Protein AF-A0A9P4K0A4-F1 (afdb_monomer)

Secondary structure (DSSP, 8-state):
-------PPPHHHHHHHHHHH-TTS-----SS--GGGHHHHHHHHHHHIIIIITTTTSS-S--SHHHHHHHHHHHHTT--HHHHHHHHHHT--S---HHHHHHHHHHHHHHHHHHHH---SS-------------------

Mean predicted aligned error: 12.78 Å

Structure (mmCIF, N/CA/C/O backbone):
data_AF-A0A9P4K0A4-F1
#
_entry.id   AF-A0A9P4K0A4-F1
#
loop_
_atom_site.group_PDB
_atom_site.id
_atom_site.type_symbol
_atom_site.label_atom_id
_atom_site.label_alt_id
_atom_site.label_comp_id
_atom_site.label_asym_id
_atom_site.label_entity_id
_atom_site.label_seq_id
_atom_site.pdbx_PDB_ins_code
_atom_site.Cartn_x
_atom_site.Cartn_y
_atom_site.Cartn_z
_atom_site.occupancy
_atom_site.B_iso_or_equiv
_atom_site.auth_seq_id
_atom_site.auth_comp_id
_atom_site.auth_asym_id
_atom_site.auth_atom_id
_atom_site.pdbx_PDB_model_num
ATOM 1 N N . MET A 1 1 ? -11.745 33.330 2.729 1.00 38.50 1 MET A N 1
ATOM 2 C CA . MET A 1 1 ? -11.691 32.195 3.675 1.00 38.50 1 MET A CA 1
ATOM 3 C C . MET A 1 1 ? -12.326 31.046 2.932 1.00 38.50 1 MET A C 1
ATOM 5 O O . MET A 1 1 ? -13.513 30.800 3.082 1.00 38.50 1 MET A O 1
ATOM 9 N N . ASP A 1 2 ? -11.558 30.456 2.025 1.00 35.59 2 ASP A N 1
ATOM 10 C CA . ASP A 1 2 ? -12.017 29.342 1.210 1.00 35.59 2 ASP A CA 1
ATOM 11 C C . ASP A 1 2 ? -11.792 28.081 2.027 1.00 35.59 2 ASP A C 1
ATOM 13 O O . ASP A 1 2 ? -10.666 27.714 2.361 1.00 35.59 2 ASP A O 1
ATOM 17 N N . THR A 1 3 ? -12.897 27.498 2.469 1.00 45.47 3 THR A N 1
ATOM 18 C CA . THR A 1 3 ? -12.912 26.194 3.105 1.00 45.47 3 THR A CA 1
ATOM 19 C C . THR A 1 3 ? -12.554 25.194 2.015 1.00 45.47 3 THR A C 1
ATOM 21 O O . THR A 1 3 ? -13.412 24.815 1.222 1.00 45.47 3 THR A O 1
ATOM 24 N N . ASP A 1 4 ? -11.274 24.820 1.947 1.00 38.31 4 ASP A N 1
ATOM 25 C CA . ASP A 1 4 ? -10.829 23.588 1.303 1.00 38.31 4 ASP A CA 1
ATOM 26 C C . ASP A 1 4 ? -11.655 22.463 1.930 1.00 38.31 4 ASP A C 1
ATOM 28 O O . ASP A 1 4 ? -11.360 21.976 3.024 1.00 38.31 4 ASP A O 1
ATOM 32 N N . ALA A 1 5 ? -12.756 22.109 1.268 1.00 43.31 5 ALA A N 1
ATOM 33 C CA . ALA A 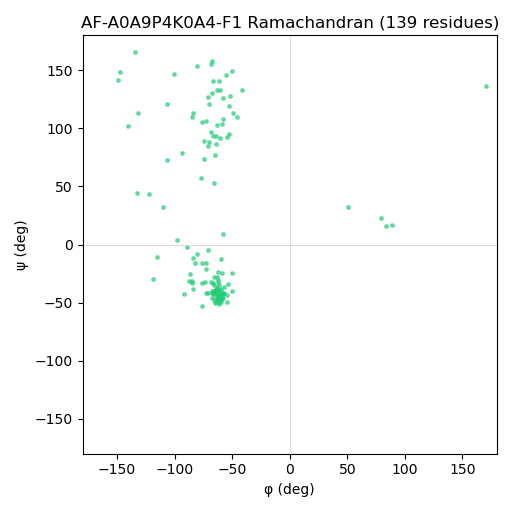1 5 ? -13.482 20.887 1.525 1.00 43.31 5 ALA A CA 1
ATOM 34 C C . ALA A 1 5 ? -12.510 19.768 1.163 1.00 43.31 5 ALA A C 1
ATOM 36 O O . ALA A 1 5 ? -12.437 19.337 0.013 1.00 43.31 5 ALA A O 1
ATOM 37 N N . ALA A 1 6 ? -11.679 19.394 2.138 1.00 47.00 6 ALA A N 1
ATOM 38 C CA . ALA A 1 6 ? -10.845 18.219 2.071 1.00 47.00 6 ALA A CA 1
ATOM 39 C C . ALA A 1 6 ? -11.769 17.090 1.634 1.00 47.00 6 ALA A C 1
ATOM 41 O O . ALA A 1 6 ? -12.736 16.783 2.322 1.00 47.00 6 ALA A O 1
ATOM 42 N N . GLU A 1 7 ? -11.529 16.587 0.434 1.00 55.34 7 GLU A N 1
ATOM 43 C CA . GLU A 1 7 ? -12.241 15.486 -0.187 1.00 55.34 7 GLU A CA 1
ATOM 44 C C . GLU A 1 7 ? -12.183 14.295 0.775 1.00 55.34 7 GLU A C 1
ATOM 46 O O . GLU A 1 7 ? -11.182 13.585 0.836 1.00 55.34 7 GLU A O 1
ATOM 51 N N . GLN A 1 8 ? -13.198 14.165 1.632 1.00 57.31 8 GLN A N 1
ATOM 52 C CA . GLN A 1 8 ? -13.236 13.147 2.673 1.00 57.31 8 GLN A CA 1
ATOM 53 C C . GLN A 1 8 ? -13.460 11.795 1.995 1.00 57.31 8 GLN A C 1
ATOM 55 O O . GLN A 1 8 ? -14.406 11.647 1.217 1.00 57.31 8 GLN A O 1
ATOM 60 N N . VAL A 1 9 ? -12.601 10.804 2.276 1.00 61.38 9 VAL A N 1
ATOM 61 C CA . VAL A 1 9 ? -12.869 9.407 1.901 1.00 61.38 9 VAL A CA 1
ATOM 62 C C . VAL A 1 9 ? -14.267 9.051 2.417 1.00 61.38 9 VAL A C 1
ATOM 64 O O . VAL A 1 9 ? -14.524 9.247 3.606 1.00 61.38 9 VAL A O 1
ATOM 67 N N . PRO A 1 10 ? -15.168 8.527 1.572 1.00 71.94 10 PRO A N 1
ATOM 68 C CA . PRO A 1 10 ? -16.499 8.155 2.025 1.00 71.94 10 PRO A CA 1
ATOM 69 C C . PRO A 1 10 ? -16.409 7.069 3.108 1.00 71.94 10 PRO A C 1
ATOM 71 O O . PRO A 1 10 ? -15.564 6.177 3.036 1.00 71.94 10 PRO A O 1
ATOM 74 N N . ASP A 1 11 ? -17.255 7.158 4.135 1.00 68.75 11 ASP A N 1
ATOM 75 C CA . ASP A 1 11 ? -17.132 6.372 5.376 1.00 68.75 11 ASP A CA 1
ATOM 76 C C . ASP A 1 11 ? -17.028 4.855 5.146 1.00 68.75 11 ASP A C 1
ATOM 78 O O . ASP A 1 11 ? -16.292 4.159 5.845 1.00 68.75 11 ASP A O 1
ATOM 82 N N . ASN A 1 12 ? -17.703 4.335 4.117 1.00 72.94 12 ASN A N 1
ATOM 83 C CA . ASN A 1 12 ? -17.616 2.928 3.724 1.00 72.94 12 ASN A CA 1
ATOM 84 C C . ASN A 1 12 ? -16.192 2.522 3.306 1.00 72.94 12 ASN A C 1
ATOM 86 O O . ASN A 1 12 ? -15.712 1.459 3.692 1.00 72.94 12 ASN A O 1
ATOM 90 N N . LEU A 1 13 ? -15.494 3.387 2.571 1.00 76.38 13 LEU A N 1
ATOM 91 C CA . LEU A 1 13 ? -14.120 3.154 2.141 1.00 76.38 13 LEU A CA 1
ATOM 92 C C . LEU A 1 13 ? -13.131 3.318 3.306 1.00 76.38 13 LEU A C 1
ATOM 94 O O . LEU A 1 13 ? -12.140 2.593 3.376 1.00 76.38 13 LEU A O 1
ATOM 98 N N . GLN A 1 14 ? -13.412 4.209 4.261 1.00 77.31 14 GLN A N 1
ATOM 99 C CA . GLN A 1 14 ? -12.625 4.324 5.493 1.00 77.31 14 GLN A CA 1
ATOM 100 C C . GLN A 1 14 ? -12.639 3.009 6.281 1.00 77.31 14 GLN A C 1
ATOM 102 O O . GLN A 1 14 ? -11.585 2.483 6.648 1.00 77.31 14 GLN A O 1
ATOM 107 N N . THR A 1 15 ? -13.829 2.441 6.492 1.00 75.06 15 THR A N 1
ATOM 108 C CA . THR A 1 15 ? -13.987 1.142 7.153 1.00 75.06 15 THR A CA 1
ATOM 109 C C . THR A 1 15 ? -13.250 0.031 6.403 1.00 75.06 15 THR A C 1
ATOM 111 O O . THR A 1 15 ? -12.558 -0.768 7.034 1.00 75.06 15 THR A O 1
ATOM 114 N N . ASP A 1 16 ? -13.327 0.000 5.071 1.00 77.88 16 ASP A N 1
ATOM 115 C CA . ASP A 1 16 ? -12.646 -1.009 4.253 1.00 77.88 16 ASP A CA 1
ATOM 116 C C . ASP A 1 16 ? -11.117 -0.898 4.313 1.00 77.88 16 ASP A C 1
ATOM 118 O O . ASP A 1 16 ? -10.431 -1.921 4.411 1.00 77.88 16 ASP A O 1
ATOM 122 N N . ILE A 1 17 ? -10.570 0.323 4.305 1.00 80.19 17 ILE A N 1
ATOM 123 C CA . ILE A 1 17 ? -9.130 0.573 4.459 1.00 80.19 17 ILE A CA 1
ATOM 124 C C . ILE A 1 17 ? -8.663 0.067 5.821 1.00 80.19 17 ILE A C 1
ATOM 126 O O . ILE A 1 17 ? -7.709 -0.707 5.893 1.00 80.19 17 ILE A O 1
ATOM 130 N N . VAL A 1 18 ? -9.363 0.436 6.897 1.00 79.00 18 VAL A N 1
ATOM 131 C CA . VAL A 1 18 ? -8.976 0.030 8.253 1.00 79.00 18 VAL A CA 1
ATOM 132 C C . VAL A 1 18 ? -9.051 -1.489 8.407 1.00 79.00 18 VAL A C 1
ATOM 134 O O . VAL A 1 18 ? -8.100 -2.125 8.865 1.00 79.00 18 VAL A O 1
ATOM 137 N N . ASN A 1 19 ? -10.144 -2.094 7.940 1.00 77.19 19 ASN A N 1
ATOM 138 C CA . ASN A 1 19 ? -10.307 -3.544 7.950 1.00 77.19 19 ASN A CA 1
ATOM 139 C C . ASN A 1 19 ? -9.270 -4.258 7.083 1.00 77.19 19 ASN A C 1
ATOM 141 O O . ASN A 1 19 ? -8.966 -5.413 7.345 1.00 77.19 19 ASN A O 1
ATOM 145 N N . SER A 1 20 ? -8.741 -3.625 6.040 1.00 77.75 20 SER A N 1
ATOM 146 C CA . SER A 1 20 ? -7.746 -4.246 5.165 1.00 77.75 20 SER A CA 1
ATOM 147 C C . SER A 1 20 ? -6.320 -4.109 5.690 1.00 77.75 20 SER A C 1
ATOM 149 O O . SER A 1 20 ? -5.519 -5.012 5.465 1.00 77.75 20 SER A O 1
ATOM 151 N N . LEU A 1 21 ? -6.004 -3.008 6.376 1.00 76.31 21 LEU A N 1
ATOM 152 C CA . LEU A 1 21 ? -4.665 -2.718 6.897 1.00 76.31 21 LEU A CA 1
ATOM 153 C C . LEU A 1 21 ? -4.402 -3.325 8.280 1.00 76.31 21 LEU A C 1
ATOM 155 O O . LEU A 1 21 ? -3.248 -3.565 8.620 1.00 76.31 21 LEU A O 1
ATOM 159 N N . TRP A 1 22 ? -5.444 -3.575 9.081 1.00 75.06 22 TRP A N 1
ATOM 160 C CA . TRP A 1 22 ? -5.280 -3.993 10.479 1.00 75.06 22 TRP A CA 1
ATOM 161 C C . TRP A 1 22 ? -6.135 -5.193 10.884 1.00 75.06 22 TRP A C 1
ATOM 163 O O . TRP A 1 22 ? -6.647 -5.249 12.001 1.00 75.06 22 TRP A O 1
ATOM 173 N N . GLN A 1 23 ? -6.195 -6.232 10.046 1.00 66.88 23 GLN A N 1
ATOM 174 C CA . GLN A 1 23 ? -6.865 -7.523 10.328 1.00 66.88 2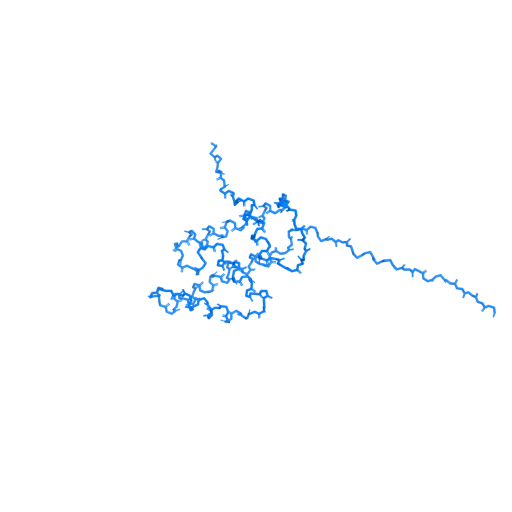3 GLN A CA 1
ATOM 175 C C . GLN A 1 23 ? -6.351 -8.281 11.576 1.00 66.88 23 GLN A C 1
ATOM 177 O O . GLN A 1 23 ? -6.734 -9.426 11.815 1.00 66.88 23 GLN A O 1
ATOM 182 N N . ARG A 1 24 ? -5.493 -7.662 12.398 1.00 53.94 24 ARG A N 1
ATOM 183 C CA . ARG A 1 24 ? -4.805 -8.256 13.547 1.00 53.94 24 ARG A CA 1
ATOM 184 C C . ARG A 1 24 ? -5.725 -8.747 14.652 1.0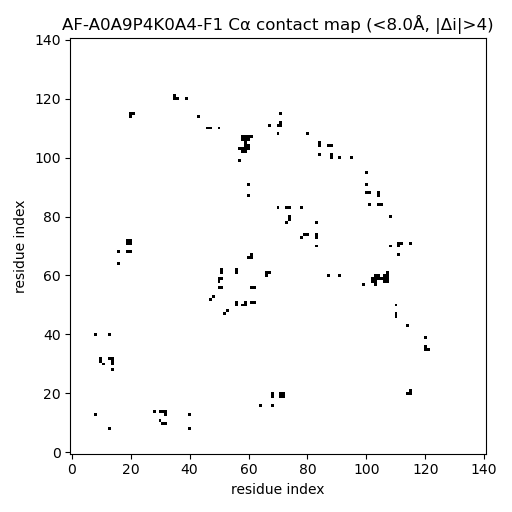0 53.94 24 ARG A C 1
ATOM 186 O O . ARG A 1 24 ? -5.314 -9.630 15.389 1.00 53.94 24 ARG A O 1
ATOM 193 N N . ASN A 1 25 ? -6.941 -8.229 14.776 1.00 48.88 25 ASN A N 1
ATOM 194 C CA . ASN A 1 25 ? -7.931 -8.748 15.710 1.00 48.88 25 ASN A CA 1
ATOM 195 C C . ASN A 1 25 ? -9.315 -8.513 15.120 1.00 48.88 25 ASN A C 1
ATOM 197 O O . ASN A 1 25 ? -9.560 -7.457 14.549 1.00 48.88 25 ASN A O 1
ATOM 201 N N . LYS A 1 26 ? -10.233 -9.470 15.284 1.00 51.88 26 LYS A N 1
ATOM 202 C CA . LYS A 1 26 ? -11.665 -9.328 14.970 1.00 51.88 26 LYS A CA 1
ATOM 203 C C . LYS A 1 26 ? -12.335 -8.301 15.897 1.00 51.88 26 LYS A C 1
ATOM 205 O O . LYS A 1 26 ? -13.296 -8.617 16.592 1.00 51.88 26 LYS A O 1
ATOM 210 N N . VAL A 1 27 ? -11.790 -7.096 15.986 1.00 51.00 27 VAL A N 1
ATOM 211 C CA . VAL A 1 27 ? -12.464 -5.969 16.602 1.00 51.00 27 VAL A CA 1
ATOM 212 C C . VAL A 1 27 ? -13.480 -5.542 15.566 1.00 51.00 27 VAL A C 1
ATOM 214 O O . VAL A 1 27 ? -13.127 -5.009 14.519 1.00 51.00 27 VAL A O 1
ATOM 217 N N . THR A 1 28 ? -14.741 -5.861 15.825 1.00 50.81 28 THR A N 1
ATOM 218 C CA . THR A 1 28 ? -15.861 -5.307 15.077 1.00 50.81 28 THR A CA 1
ATOM 219 C C . THR A 1 28 ? -15.816 -3.799 15.283 1.00 50.81 28 THR A C 1
ATOM 221 O O . THR A 1 28 ? -16.307 -3.289 16.290 1.00 50.81 28 THR A O 1
ATOM 224 N N . LEU A 1 29 ? -15.140 -3.085 14.387 1.00 55.25 29 LEU A N 1
ATOM 225 C CA . LEU A 1 29 ? -15.199 -1.636 14.369 1.00 55.25 29 LEU A CA 1
ATOM 226 C C . LEU A 1 29 ? -16.648 -1.260 14.067 1.00 55.25 29 LEU A C 1
ATOM 228 O O . LEU A 1 29 ? -17.291 -1.855 13.198 1.00 55.25 29 LEU A O 1
ATOM 232 N N . SER A 1 30 ? -17.185 -0.322 14.846 1.00 55.31 30 SER A N 1
ATOM 233 C CA . SER A 1 30 ? -18.501 0.244 14.567 1.00 55.31 30 SER A CA 1
ATOM 234 C C . SER A 1 30 ? -18.506 0.788 13.135 1.00 55.31 30 SER A C 1
ATOM 236 O O . SER A 1 30 ? -17.480 1.270 12.658 1.00 55.31 30 SER A O 1
ATOM 238 N N . GLN A 1 31 ? -19.648 0.709 12.447 1.00 56.06 31 GLN A N 1
ATOM 239 C CA . GLN A 1 31 ? -19.779 1.086 11.028 1.00 56.06 31 GLN A CA 1
ATOM 240 C C . GLN A 1 31 ? -19.413 2.551 10.738 1.00 56.06 31 GLN A C 1
ATOM 242 O O . GLN A 1 31 ? -19.253 2.924 9.583 1.00 56.06 31 GLN A O 1
ATOM 247 N N . THR A 1 32 ? -19.276 3.370 11.780 1.00 56.75 32 THR A N 1
ATOM 248 C CA . THR A 1 32 ? -18.689 4.705 11.715 1.00 56.75 32 THR A CA 1
ATOM 249 C C . THR A 1 32 ? -17.306 4.671 12.366 1.00 56.75 32 THR A C 1
ATOM 251 O O . THR A 1 32 ? -17.219 4.332 13.555 1.00 56.75 32 THR A O 1
ATOM 254 N N . PRO A 1 33 ? -16.229 5.020 11.636 1.00 59.28 33 PRO A N 1
ATOM 255 C CA . PRO A 1 33 ? -14.924 5.193 12.250 1.00 59.28 33 PRO A CA 1
ATOM 256 C C . PRO A 1 33 ? -15.048 6.263 13.349 1.00 59.28 33 PRO A C 1
ATOM 258 O O . PRO A 1 33 ? -15.577 7.347 13.093 1.00 59.28 33 PRO A O 1
ATOM 261 N N . PRO A 1 34 ? -14.635 5.967 14.596 1.00 66.50 34 PRO A N 1
ATOM 262 C CA . PRO A 1 34 ? -14.612 6.960 15.662 1.00 66.50 34 PRO A CA 1
ATOM 263 C C . PRO A 1 34 ? -13.900 8.238 15.206 1.00 66.50 34 PRO A C 1
ATOM 265 O O . PRO A 1 34 ? -12.938 8.157 14.447 1.00 66.50 34 PRO A O 1
ATOM 268 N N . GLN A 1 35 ? -14.292 9.400 15.735 1.00 69.44 35 GLN A N 1
ATOM 269 C CA . GLN A 1 35 ? -13.606 10.682 15.491 1.00 69.44 35 GLN A CA 1
ATOM 270 C C . GLN A 1 35 ? -12.080 10.598 15.726 1.00 69.44 35 GLN A C 1
ATOM 272 O O . GLN A 1 35 ? -11.297 11.322 15.123 1.00 69.44 35 GLN A O 1
ATOM 277 N N . GLU A 1 36 ? -11.642 9.652 16.556 1.00 69.38 36 GLU A N 1
ATOM 278 C CA . GLU A 1 36 ? -10.237 9.326 16.817 1.00 69.38 36 GLU A CA 1
ATOM 279 C C . GLU A 1 36 ? -9.449 8.906 15.555 1.00 69.38 36 GLU A C 1
ATOM 281 O O . GLU A 1 36 ? -8.237 9.107 15.500 1.00 69.38 36 GLU A O 1
ATOM 286 N N . TRP A 1 37 ? -10.117 8.394 14.515 1.00 75.50 37 TRP A N 1
ATOM 287 C CA . TRP A 1 37 ? -9.505 8.009 13.237 1.00 75.50 37 TRP A CA 1
ATOM 288 C C . TRP A 1 37 ? -9.349 9.174 12.259 1.00 75.50 37 TRP A C 1
ATOM 290 O O . TRP A 1 37 ? -8.636 9.037 11.266 1.00 75.50 37 TRP A O 1
ATOM 300 N N . GLU A 1 38 ? -9.958 10.331 12.526 1.00 80.06 38 GLU A N 1
ATOM 301 C CA . GLU A 1 38 ? -9.885 11.499 11.639 1.00 80.06 38 GLU A CA 1
ATOM 302 C C . GLU A 1 38 ? -8.428 11.925 11.398 1.00 80.06 38 GLU A C 1
ATOM 304 O O . GLU A 1 38 ? -8.022 12.177 10.264 1.00 80.06 38 GLU A O 1
ATOM 309 N N . ALA A 1 39 ? -7.600 11.907 12.448 1.00 80.81 39 ALA A N 1
ATOM 310 C CA . ALA A 1 39 ? -6.174 12.209 12.345 1.00 80.81 39 ALA A CA 1
ATOM 311 C C . ALA A 1 39 ? -5.417 11.188 11.476 1.00 80.81 39 ALA A C 1
ATOM 313 O O . ALA A 1 39 ? -4.539 11.572 10.697 1.00 80.81 39 ALA A O 1
ATOM 314 N N . TYR A 1 40 ? -5.777 9.903 11.572 1.00 82.69 40 TYR A N 1
ATOM 315 C CA . TYR A 1 40 ? -5.219 8.867 10.706 1.00 82.69 40 TYR A CA 1
ATOM 316 C C . TYR A 1 40 ? -5.613 9.105 9.250 1.00 82.69 40 TYR A C 1
ATOM 318 O O . TYR A 1 40 ? -4.740 9.133 8.388 1.00 82.69 40 TYR A O 1
ATOM 326 N N . PHE A 1 41 ? -6.899 9.316 8.960 1.00 83.81 41 PHE A N 1
ATOM 327 C CA . PHE A 1 41 ? -7.351 9.503 7.582 1.00 83.81 41 PHE A CA 1
ATOM 328 C C . PHE A 1 41 ? -6.818 10.790 6.965 1.00 83.81 41 PHE A C 1
ATOM 330 O O . PHE A 1 41 ? -6.470 10.796 5.786 1.00 83.81 41 PHE A O 1
ATOM 337 N N . HIS A 1 42 ? -6.646 11.847 7.758 1.00 84.56 42 HIS A N 1
ATOM 338 C CA . HIS A 1 42 ? -5.949 13.047 7.313 1.00 84.56 42 HIS A CA 1
ATOM 339 C C . HIS A 1 42 ? -4.502 12.729 6.904 1.00 84.56 42 HIS A C 1
ATOM 341 O O . HIS A 1 42 ? -4.049 13.146 5.834 1.00 84.56 42 HIS A O 1
ATOM 347 N N . TYR A 1 43 ? -3.772 11.964 7.723 1.00 84.94 43 TYR A N 1
ATOM 348 C CA . TYR A 1 43 ? -2.417 11.520 7.393 1.00 84.94 43 TYR A CA 1
ATOM 349 C C . TYR A 1 43 ? -2.394 10.615 6.151 1.00 84.94 43 TYR A C 1
ATOM 351 O O . TYR A 1 43 ? -1.633 10.877 5.221 1.00 84.94 43 TYR A O 1
ATOM 359 N N . TYR A 1 44 ? -3.277 9.618 6.086 1.00 85.75 44 TYR A N 1
ATOM 360 C CA . TYR A 1 44 ? -3.435 8.706 4.955 1.00 85.75 44 TYR A CA 1
ATOM 361 C C . TYR A 1 44 ? -3.672 9.465 3.647 1.00 85.75 44 TYR A C 1
ATOM 363 O O . TYR A 1 44 ? -2.970 9.234 2.662 1.00 85.75 44 TYR A O 1
ATOM 371 N N . HIS A 1 45 ? -4.608 10.418 3.637 1.00 85.31 45 HIS A N 1
ATOM 372 C CA . HIS A 1 45 ? -4.881 11.257 2.473 1.00 85.31 45 HIS A CA 1
ATOM 373 C C . HIS A 1 45 ? -3.671 12.079 2.062 1.00 85.31 45 HIS A C 1
ATOM 375 O O . HIS A 1 45 ? -3.356 12.161 0.876 1.00 85.31 45 HIS A O 1
ATOM 381 N N . LYS A 1 46 ? -2.994 12.698 3.030 1.00 85.94 46 LYS A N 1
ATOM 382 C CA . LYS A 1 46 ? -1.814 13.516 2.762 1.00 85.94 46 LYS A CA 1
ATOM 383 C C . LYS A 1 46 ? -0.700 12.686 2.127 1.00 85.94 46 LYS A C 1
ATOM 385 O O . LYS A 1 46 ? -0.124 13.119 1.128 1.00 85.94 46 LYS A O 1
ATOM 390 N N . GLU A 1 47 ? -0.422 11.501 2.660 1.00 84.50 47 GLU A N 1
ATOM 391 C CA . GLU A 1 47 ? 0.580 10.592 2.103 1.00 84.50 47 GLU A CA 1
ATOM 392 C C . GLU A 1 47 ? 0.158 10.093 0.719 1.00 84.50 47 GLU A C 1
ATOM 394 O O . GLU A 1 47 ? 0.927 10.221 -0.230 1.00 84.50 47 GLU A O 1
ATOM 399 N N . CYS A 1 48 ? -1.085 9.634 0.546 1.00 83.12 48 CYS A N 1
ATOM 400 C CA . CYS A 1 48 ? -1.587 9.205 -0.760 1.00 83.12 48 CYS A CA 1
ATOM 401 C C . CYS A 1 48 ? -1.502 10.332 -1.796 1.00 83.12 48 CYS A C 1
ATOM 403 O O . CYS A 1 48 ? -0.991 10.124 -2.890 1.00 83.12 48 CYS A O 1
ATOM 405 N N . LYS A 1 49 ? -1.914 11.556 -1.456 1.00 83.31 49 LYS A N 1
ATOM 406 C CA . LYS A 1 49 ? -1.821 12.716 -2.354 1.00 83.31 49 LYS A CA 1
ATOM 407 C C . LYS A 1 49 ? -0.371 13.065 -2.691 1.00 83.31 49 LYS A C 1
ATOM 409 O O . LYS A 1 49 ? -0.084 13.432 -3.826 1.00 83.31 49 LYS A O 1
ATOM 414 N N . THR A 1 50 ? 0.545 12.921 -1.740 1.00 81.56 50 THR A N 1
ATOM 415 C CA . THR A 1 50 ? 1.975 13.179 -1.960 1.00 81.56 50 THR A CA 1
ATOM 416 C C . THR A 1 50 ? 2.609 12.108 -2.847 1.00 81.56 50 THR A C 1
ATOM 418 O O . THR A 1 50 ? 3.369 12.426 -3.748 1.00 81.56 50 THR A O 1
ATOM 421 N N . TRP A 1 51 ? 2.288 10.834 -2.653 1.00 76.25 51 TRP A N 1
ATOM 422 C CA . TRP A 1 51 ? 2.936 9.750 -3.395 1.00 76.25 51 TRP A CA 1
ATOM 423 C C . TRP A 1 51 ? 2.267 9.426 -4.736 1.00 76.25 51 TRP A C 1
ATOM 425 O O . TRP A 1 51 ? 2.948 9.017 -5.675 1.00 76.25 51 TRP A O 1
ATOM 435 N N . ILE A 1 52 ? 0.948 9.613 -4.835 1.00 74.88 52 ILE A N 1
ATOM 436 C CA . ILE A 1 52 ? 0.160 9.372 -6.054 1.00 74.88 52 ILE A CA 1
ATOM 437 C C . ILE A 1 52 ? 0.068 10.657 -6.885 1.00 74.88 52 ILE A C 1
ATOM 439 O O . ILE A 1 52 ? 0.225 10.623 -8.105 1.00 74.88 52 ILE A O 1
ATOM 443 N N . GLY A 1 53 ? -0.168 11.800 -6.232 1.00 68.56 53 GLY A N 1
ATOM 444 C CA . GLY A 1 53 ? -0.354 13.091 -6.898 1.00 68.56 53 GLY A CA 1
ATOM 445 C C . GLY A 1 53 ? 0.950 13.817 -7.228 1.00 68.56 53 GLY A C 1
ATOM 446 O O . GLY A 1 53 ? 1.059 14.415 -8.298 1.00 68.56 53 GLY A O 1
ATOM 447 N N . TYR A 1 54 ? 1.961 13.755 -6.357 1.00 60.56 54 TYR A N 1
ATOM 448 C CA . TYR A 1 54 ? 3.257 14.392 -6.603 1.00 60.56 54 TYR A CA 1
ATOM 449 C C . TYR A 1 54 ? 4.137 13.458 -7.452 1.00 60.56 54 TYR A C 1
ATOM 451 O O . TYR A 1 54 ? 4.531 12.374 -7.026 1.00 60.56 54 TYR A O 1
ATOM 459 N N . GLY A 1 55 ? 4.418 13.868 -8.692 1.00 56.03 55 GLY A N 1
ATOM 460 C CA . GLY A 1 55 ? 5.225 13.09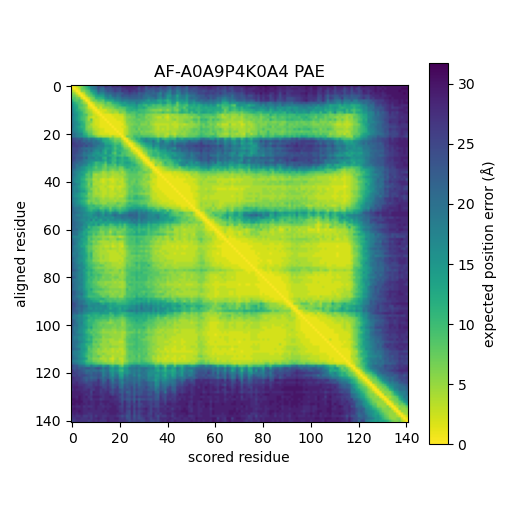6 -9.644 1.00 56.03 55 GLY A CA 1
ATOM 461 C C . GLY A 1 55 ? 4.444 12.114 -10.522 1.00 56.03 55 GLY A C 1
ATOM 462 O O . GLY A 1 55 ? 5.059 11.219 -11.078 1.00 56.03 55 GLY A O 1
ATOM 463 N N . HIS A 1 56 ? 3.114 12.226 -10.650 1.00 64.25 56 HIS A N 1
ATOM 464 C CA . HIS A 1 56 ? 2.304 11.440 -11.606 1.00 64.25 56 HIS A CA 1
ATOM 465 C C . HIS A 1 56 ? 2.539 9.907 -11.579 1.00 64.25 56 HIS A C 1
ATOM 467 O O . HIS A 1 56 ? 2.440 9.230 -12.605 1.00 64.25 56 HIS A O 1
ATOM 473 N N . GLY A 1 57 ? 2.861 9.336 -10.413 1.00 66.56 57 GLY A N 1
ATOM 474 C CA . GLY A 1 57 ? 3.188 7.910 -10.286 1.00 66.56 57 GLY A CA 1
ATOM 475 C C . GLY A 1 57 ? 4.613 7.523 -10.720 1.00 66.56 57 GLY A C 1
ATOM 476 O O . GLY A 1 57 ? 4.854 6.361 -11.046 1.00 66.56 57 GLY A O 1
ATOM 477 N N . GLU A 1 58 ? 5.567 8.460 -10.726 1.00 73.81 58 GLU A N 1
ATOM 478 C CA . GLU A 1 58 ? 6.999 8.225 -11.006 1.00 73.81 58 GLU A CA 1
ATOM 479 C C . GLU A 1 58 ? 7.772 7.588 -9.840 1.00 73.81 58 GLU A C 1
ATOM 481 O O . GLU A 1 58 ? 8.891 7.083 -10.019 1.00 73.81 58 GLU A O 1
ATOM 486 N N . TYR A 1 59 ? 7.195 7.625 -8.636 1.00 79.88 59 TYR A N 1
ATOM 487 C CA . TYR A 1 59 ? 7.879 7.240 -7.401 1.00 79.88 59 TYR A CA 1
ATOM 488 C C . TYR A 1 59 ? 7.288 6.012 -6.714 1.00 79.88 59 TYR A C 1
ATOM 490 O O . TYR A 1 59 ? 7.933 5.472 -5.820 1.00 79.88 59 TYR A O 1
ATOM 498 N N . ALA A 1 60 ? 6.117 5.528 -7.132 1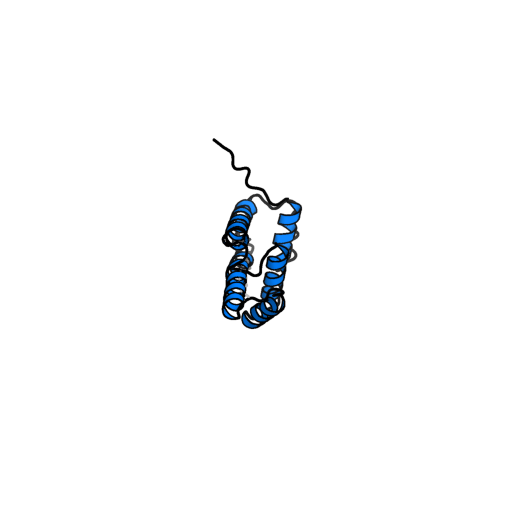.00 82.25 60 ALA A N 1
ATOM 499 C CA . ALA A 1 60 ? 5.484 4.347 -6.555 1.00 82.25 60 ALA A CA 1
ATOM 500 C C . ALA A 1 60 ? 4.678 3.570 -7.602 1.00 82.25 60 ALA A C 1
ATOM 502 O O . ALA A 1 60 ? 4.093 4.146 -8.516 1.00 82.25 60 ALA A O 1
ATOM 503 N N . PHE A 1 61 ? 4.607 2.248 -7.445 1.00 83.81 61 PHE A N 1
ATOM 504 C CA . PHE A 1 61 ? 3.666 1.402 -8.192 1.00 83.81 61 PHE A CA 1
ATOM 505 C C . PHE A 1 61 ? 2.218 1.548 -7.722 1.00 83.81 61 PHE A C 1
ATOM 507 O O . PHE A 1 61 ? 1.311 1.130 -8.432 1.00 83.81 61 PHE A O 1
ATOM 514 N N . VAL A 1 62 ? 2.019 2.127 -6.538 1.00 84.19 62 VAL A N 1
ATOM 515 C CA . VAL A 1 62 ? 0.703 2.354 -5.944 1.00 84.19 62 VAL A CA 1
ATOM 516 C C . VAL A 1 62 ? -0.014 3.442 -6.736 1.00 84.19 62 VAL A C 1
ATOM 518 O O . VAL A 1 62 ? 0.493 4.558 -6.840 1.00 84.19 62 VAL A O 1
ATOM 521 N N . ARG A 1 63 ? -1.185 3.118 -7.286 1.00 81.38 63 ARG A N 1
ATOM 522 C CA . ARG A 1 63 ? -2.046 4.066 -8.012 1.00 81.38 63 ARG A CA 1
ATOM 523 C C . ARG A 1 63 ? -3.406 4.234 -7.354 1.00 81.38 63 ARG A C 1
ATOM 525 O O . ARG A 1 63 ? -4.003 5.299 -7.478 1.00 81.38 63 ARG A O 1
ATOM 532 N N . ILE A 1 64 ? -3.877 3.192 -6.680 1.00 82.31 64 ILE A N 1
ATOM 533 C CA . ILE A 1 64 ? -5.185 3.135 -6.025 1.00 82.31 64 ILE A CA 1
ATOM 534 C C . ILE A 1 64 ? -5.049 2.540 -4.619 1.00 82.31 64 ILE A C 1
ATOM 536 O O . ILE A 1 64 ? -4.015 1.961 -4.274 1.00 82.31 64 ILE A O 1
ATOM 540 N N . HIS A 1 65 ? -6.081 2.692 -3.788 1.00 79.88 65 HIS A N 1
ATOM 541 C CA . HIS A 1 65 ? -6.050 2.200 -2.408 1.00 79.88 65 HIS A CA 1
ATOM 542 C C . HIS A 1 65 ? -5.901 0.673 -2.341 1.00 79.88 65 HIS A C 1
ATOM 544 O O . HIS A 1 65 ? -5.274 0.153 -1.420 1.00 79.88 65 HIS A O 1
ATOM 550 N N . GLU A 1 66 ? -6.408 -0.060 -3.334 1.00 83.75 66 GLU A N 1
ATOM 551 C CA . GLU A 1 66 ? -6.280 -1.512 -3.421 1.00 83.75 66 GLU A CA 1
ATOM 552 C C . GLU A 1 66 ? -4.810 -1.936 -3.460 1.00 83.75 66 GLU A C 1
ATOM 554 O O . GLU A 1 66 ? -4.440 -2.884 -2.770 1.00 83.75 66 GLU A O 1
ATOM 559 N N . ASP A 1 67 ? -3.945 -1.189 -4.157 1.00 86.06 67 ASP A N 1
ATOM 560 C CA . ASP A 1 67 ? -2.507 -1.475 -4.201 1.00 86.06 67 ASP A CA 1
ATOM 561 C C . ASP A 1 67 ? -1.858 -1.355 -2.814 1.00 86.06 67 ASP A C 1
ATOM 563 O O . ASP A 1 67 ? -0.988 -2.154 -2.460 1.00 86.06 67 ASP A O 1
ATOM 567 N N . ILE A 1 68 ? -2.292 -0.373 -2.014 1.00 87.75 68 ILE A N 1
ATOM 568 C CA . ILE A 1 68 ? -1.830 -0.178 -0.631 1.00 87.75 68 ILE A CA 1
ATOM 569 C C . ILE A 1 68 ? -2.243 -1.385 0.208 1.00 87.75 68 ILE A C 1
ATOM 571 O O . ILE A 1 68 ? -1.403 -1.981 0.883 1.00 87.75 68 ILE A O 1
ATOM 575 N N . THR A 1 69 ? -3.513 -1.788 0.123 1.00 86.31 69 THR A N 1
ATOM 576 C CA . THR A 1 69 ? -4.028 -2.931 0.890 1.00 86.31 69 THR A CA 1
ATOM 577 C C . THR A 1 69 ? -3.400 -4.261 0.470 1.00 86.31 69 THR A C 1
ATOM 579 O O . THR A 1 69 ? -3.142 -5.108 1.320 1.00 86.31 69 THR A O 1
ATOM 582 N N . ASP A 1 70 ? -3.089 -4.449 -0.813 1.00 88.75 70 ASP A N 1
ATOM 583 C CA . ASP A 1 70 ? -2.397 -5.633 -1.329 1.00 88.75 70 ASP A CA 1
ATOM 584 C C . ASP A 1 70 ? -0.983 -5.756 -0.750 1.00 88.75 70 ASP A C 1
ATOM 586 O O . ASP A 1 70 ? -0.559 -6.837 -0.3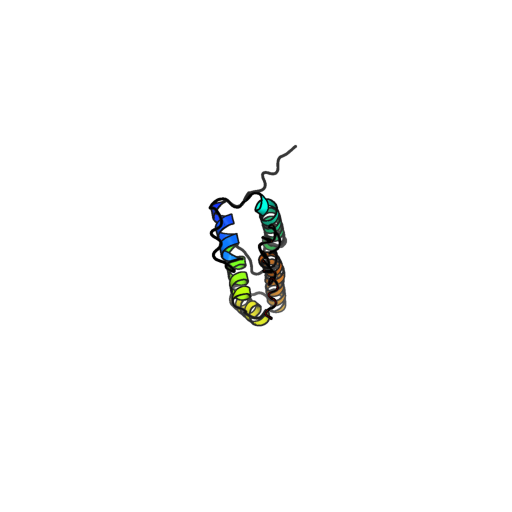33 1.00 88.75 70 ASP A O 1
ATOM 590 N N . ILE A 1 71 ? -0.235 -4.649 -0.726 1.00 88.31 71 ILE A N 1
ATOM 591 C CA . ILE A 1 71 ? 1.117 -4.614 -0.159 1.00 88.31 71 ILE A CA 1
ATOM 592 C C . ILE A 1 71 ? 1.058 -4.813 1.359 1.00 88.31 71 ILE A C 1
ATOM 594 O O . ILE A 1 71 ? 1.863 -5.572 1.898 1.00 88.31 71 ILE A O 1
ATOM 598 N N . ALA A 1 72 ? 0.094 -4.194 2.042 1.00 87.38 72 ALA A N 1
ATOM 599 C CA . ALA A 1 72 ? -0.106 -4.365 3.478 1.00 87.38 72 ALA A CA 1
ATOM 600 C C . ALA A 1 72 ? -0.427 -5.822 3.843 1.00 87.38 72 ALA A C 1
ATOM 602 O O . ALA A 1 72 ? 0.197 -6.382 4.738 1.00 87.38 72 ALA A O 1
ATOM 603 N N . LYS A 1 73 ? -1.299 -6.493 3.079 1.00 86.38 73 LYS A N 1
ATOM 604 C CA . LYS A 1 73 ? -1.580 -7.928 3.254 1.00 86.38 73 LYS A CA 1
ATOM 605 C C . LYS A 1 73 ? -0.329 -8.787 3.099 1.00 86.38 73 LYS A C 1
ATOM 607 O O . LYS A 1 73 ? -0.136 -9.730 3.855 1.00 86.38 73 LYS A O 1
ATOM 612 N N . LYS A 1 74 ? 0.537 -8.474 2.132 1.00 87.19 74 LYS A N 1
ATOM 613 C CA . LYS A 1 74 ? 1.818 -9.180 1.961 1.00 87.19 74 LYS A CA 1
ATOM 614 C C . LYS A 1 74 ? 2.737 -8.985 3.167 1.00 87.19 74 LYS A C 1
ATOM 616 O O . LYS A 1 74 ? 3.321 -9.957 3.635 1.00 87.19 74 LYS A O 1
ATOM 621 N N . LEU A 1 75 ? 2.819 -7.760 3.694 1.00 85.69 75 LEU A N 1
ATOM 622 C CA . LEU A 1 75 ? 3.561 -7.464 4.923 1.00 85.69 75 LEU A CA 1
ATOM 623 C C . LEU A 1 75 ? 3.024 -8.268 6.114 1.00 85.69 75 LEU A C 1
ATOM 625 O O . LEU A 1 75 ? 3.807 -8.884 6.835 1.00 85.69 75 LEU A O 1
ATOM 629 N N . ASP A 1 76 ? 1.704 -8.308 6.295 1.00 83.50 76 ASP A N 1
ATOM 630 C CA . ASP A 1 76 ? 1.071 -9.047 7.391 1.00 83.50 76 ASP A CA 1
ATOM 631 C C . ASP A 1 76 ? 1.204 -10.572 7.242 1.00 83.50 76 ASP A C 1
ATOM 633 O O . ASP A 1 76 ? 1.377 -11.271 8.240 1.00 83.50 76 ASP A O 1
ATOM 637 N N . ASN A 1 77 ? 1.219 -11.095 6.012 1.00 84.38 77 ASN A N 1
ATOM 638 C CA . ASN A 1 77 ? 1.490 -12.510 5.725 1.00 84.38 77 ASN A CA 1
ATOM 639 C C . ASN A 1 77 ? 2.959 -12.912 5.959 1.00 84.38 77 ASN A C 1
ATOM 641 O O . ASN A 1 77 ? 3.299 -14.090 5.840 1.00 84.38 77 ASN A O 1
ATOM 645 N N . GLY A 1 78 ? 3.831 -11.955 6.292 1.00 84.25 78 GLY A N 1
ATOM 646 C CA . GLY A 1 78 ? 5.248 -12.193 6.544 1.00 84.25 78 GLY A CA 1
ATOM 647 C C . GLY A 1 78 ? 6.115 -12.231 5.285 1.00 84.25 78 GLY A C 1
ATOM 648 O O . GLY A 1 78 ? 7.255 -12.695 5.364 1.00 84.25 78 GLY A O 1
ATOM 649 N N . ASP A 1 79 ? 5.623 -11.742 4.138 1.00 88.38 79 ASP A N 1
ATOM 650 C CA . ASP A 1 79 ? 6.457 -11.601 2.942 1.00 88.38 79 ASP A CA 1
ATOM 651 C C . ASP A 1 79 ? 7.622 -10.647 3.249 1.00 88.38 79 ASP A C 1
ATOM 653 O O . ASP A 1 79 ? 7.463 -9.541 3.775 1.00 88.38 79 ASP A O 1
ATOM 657 N N . THR A 1 80 ? 8.831 -11.052 2.869 1.00 90.38 80 THR A N 1
ATOM 658 C CA . THR A 1 80 ? 10.008 -10.193 2.989 1.00 90.38 80 THR A CA 1
ATOM 659 C C . THR A 1 80 ? 9.914 -9.014 2.024 1.00 90.38 80 THR A C 1
ATOM 661 O O . THR A 1 80 ? 9.334 -9.098 0.939 1.00 90.38 80 THR A O 1
ATOM 664 N N . LYS A 1 81 ? 10.601 -7.915 2.356 1.00 87.81 81 LYS A N 1
ATOM 665 C CA . LYS A 1 81 ? 10.727 -6.753 1.465 1.00 87.81 81 LYS A CA 1
ATOM 666 C C . LYS A 1 81 ? 11.164 -7.143 0.045 1.00 87.81 81 LYS A C 1
ATOM 668 O O . LYS A 1 81 ? 10.644 -6.584 -0.913 1.00 87.81 81 LYS A O 1
ATOM 673 N N . ALA A 1 82 ? 12.089 -8.095 -0.099 1.00 89.00 82 ALA A N 1
ATOM 674 C CA . ALA A 1 82 ? 12.545 -8.570 -1.407 1.00 89.00 82 ALA A CA 1
ATOM 675 C C . ALA A 1 82 ? 11.408 -9.233 -2.205 1.00 89.00 82 ALA A C 1
ATOM 677 O O . ALA A 1 82 ? 11.153 -8.840 -3.339 1.00 89.00 82 ALA A O 1
ATOM 678 N N . GLN A 1 83 ? 10.653 -10.144 -1.581 1.00 90.06 83 GLN A N 1
ATOM 679 C CA . GLN A 1 83 ? 9.513 -10.820 -2.215 1.00 90.06 83 GLN A CA 1
ATOM 680 C C . GLN A 1 83 ? 8.417 -9.838 -2.647 1.00 90.06 83 GLN A C 1
ATOM 682 O O . GLN A 1 83 ? 7.836 -9.979 -3.727 1.00 90.06 83 GLN A O 1
ATOM 687 N N . ILE A 1 84 ? 8.150 -8.817 -1.829 1.00 89.75 84 ILE A N 1
ATOM 688 C CA . ILE A 1 84 ? 7.177 -7.774 -2.162 1.00 89.75 84 ILE A CA 1
ATOM 689 C C . ILE A 1 84 ? 7.682 -6.932 -3.334 1.00 89.75 84 ILE A C 1
ATOM 691 O O . ILE A 1 84 ? 6.936 -6.727 -4.291 1.00 89.75 84 ILE A O 1
ATOM 695 N N . LYS A 1 85 ? 8.951 -6.501 -3.324 1.00 90.12 85 LYS A N 1
ATOM 696 C CA . LYS A 1 85 ? 9.537 -5.755 -4.447 1.00 90.12 85 LYS A CA 1
ATOM 697 C C . LYS A 1 85 ? 9.478 -6.569 -5.740 1.00 90.12 85 LYS A C 1
ATOM 699 O O . LYS A 1 85 ? 8.972 -6.054 -6.729 1.00 90.12 85 LYS A O 1
ATOM 704 N N . ASP A 1 86 ? 9.852 -7.844 -5.722 1.00 90.12 86 ASP A N 1
ATOM 705 C CA . ASP A 1 86 ? 9.764 -8.725 -6.897 1.00 90.12 86 ASP A CA 1
ATOM 706 C C . ASP A 1 86 ? 8.322 -8.906 -7.394 1.00 90.12 86 ASP A C 1
ATOM 708 O O . ASP A 1 86 ? 8.055 -9.014 -8.593 1.00 90.12 86 ASP A O 1
ATOM 712 N N . SER A 1 87 ? 7.352 -8.926 -6.478 1.00 89.75 87 SER A N 1
ATOM 713 C CA . SER A 1 87 ? 5.932 -8.914 -6.832 1.00 89.75 87 SER A CA 1
ATOM 714 C C . SER A 1 87 ? 5.520 -7.620 -7.537 1.00 89.75 87 SER A C 1
ATOM 716 O O . SER A 1 87 ? 4.719 -7.685 -8.466 1.00 89.75 87 SER A O 1
ATOM 718 N N . LEU A 1 88 ? 6.035 -6.466 -7.110 1.00 87.50 88 LEU A N 1
ATOM 719 C CA . LEU A 1 88 ? 5.729 -5.166 -7.714 1.00 87.50 88 LEU A CA 1
ATOM 720 C C . LEU A 1 88 ? 6.396 -5.007 -9.082 1.00 87.50 88 LEU A C 1
ATOM 722 O O . LEU A 1 88 ? 5.746 -4.574 -10.028 1.00 87.50 88 LEU A O 1
ATOM 726 N N . LEU A 1 89 ? 7.650 -5.446 -9.216 1.00 86.94 89 LEU A N 1
ATOM 727 C CA . LEU A 1 89 ? 8.387 -5.425 -10.483 1.00 86.94 89 LEU A CA 1
ATOM 728 C C . LEU A 1 89 ? 7.658 -6.206 -11.588 1.00 86.94 89 LEU A C 1
ATOM 730 O O . LEU A 1 89 ? 7.650 -5.781 -12.739 1.00 86.94 89 LEU A O 1
ATOM 734 N N . ARG A 1 90 ? 7.003 -7.321 -11.235 1.00 85.50 90 ARG A N 1
ATOM 735 C CA . ARG A 1 90 ? 6.206 -8.136 -12.168 1.00 85.50 90 ARG A CA 1
ATOM 736 C C . ARG A 1 90 ? 4.882 -7.498 -12.590 1.00 85.50 90 ARG A C 1
ATOM 738 O O . ARG A 1 90 ? 4.347 -7.884 -13.623 1.00 85.50 90 ARG A O 1
ATOM 745 N N . LYS A 1 91 ? 4.350 -6.546 -11.815 1.00 78.12 91 LYS A N 1
ATOM 746 C CA . LYS A 1 91 ? 3.128 -5.799 -12.161 1.00 78.12 91 LYS A CA 1
ATOM 747 C C . LYS A 1 91 ? 3.405 -4.651 -13.144 1.00 78.12 91 LYS A C 1
ATOM 749 O O . LYS A 1 91 ? 2.462 -4.036 -13.637 1.00 78.12 91 LYS A O 1
ATOM 754 N N . ASP A 1 92 ? 4.670 -4.348 -13.437 1.00 78.56 92 ASP A N 1
ATOM 755 C CA . ASP A 1 92 ? 5.023 -3.268 -14.351 1.00 78.56 92 ASP A CA 1
ATOM 756 C C . ASP A 1 92 ? 4.721 -3.639 -15.807 1.00 78.56 92 ASP A C 1
ATOM 758 O O . ASP A 1 92 ? 5.434 -4.415 -16.440 1.00 78.56 92 ASP A O 1
ATOM 762 N N . THR A 1 93 ? 3.659 -3.048 -16.344 1.00 72.69 93 THR A N 1
ATOM 763 C CA . THR A 1 93 ? 3.252 -3.182 -17.750 1.00 72.69 93 THR A CA 1
ATOM 764 C C . THR A 1 93 ? 3.897 -2.137 -18.657 1.00 72.69 93 THR A C 1
ATOM 766 O O . THR A 1 93 ? 3.669 -2.138 -19.866 1.00 72.69 93 THR A O 1
ATOM 769 N N . GLN A 1 94 ? 4.694 -1.229 -18.089 1.00 75.19 94 GLN A N 1
ATOM 770 C CA . GLN A 1 94 ? 5.356 -0.153 -18.816 1.00 75.19 94 GLN A CA 1
ATOM 771 C C . GLN A 1 94 ? 6.826 -0.508 -19.089 1.00 75.19 94 GLN A C 1
ATOM 773 O O . GLN A 1 94 ? 7.488 -1.174 -18.294 1.00 75.19 94 GLN A O 1
ATOM 778 N N . ASN A 1 95 ? 7.364 -0.047 -20.222 1.00 79.69 95 ASN A N 1
ATOM 779 C CA . ASN A 1 95 ? 8.772 -0.243 -20.599 1.00 79.69 95 ASN A CA 1
ATOM 780 C C . ASN A 1 95 ? 9.701 0.713 -19.828 1.00 79.69 95 ASN A C 1
ATOM 782 O O . ASN A 1 95 ? 10.428 1.508 -20.417 1.00 79.69 95 ASN A O 1
ATOM 786 N N . ARG A 1 96 ? 9.650 0.657 -18.495 1.00 84.38 96 ARG A N 1
ATOM 787 C CA . ARG A 1 96 ? 10.520 1.434 -17.607 1.00 84.38 96 ARG A CA 1
ATOM 788 C C . ARG A 1 96 ? 11.885 0.770 -17.464 1.00 84.38 96 ARG A C 1
ATOM 790 O O . ARG A 1 96 ? 12.012 -0.452 -17.580 1.00 84.38 96 ARG A O 1
ATOM 797 N N . THR A 1 97 ? 12.905 1.567 -17.178 1.00 88.38 97 THR A N 1
ATOM 798 C CA . THR A 1 97 ? 14.255 1.076 -16.882 1.00 88.38 97 THR A CA 1
ATOM 799 C C . THR A 1 97 ? 14.287 0.313 -15.556 1.00 88.38 97 THR A C 1
ATOM 801 O O . THR A 1 97 ? 13.433 0.495 -14.687 1.00 88.38 97 THR A O 1
ATOM 804 N N . VAL A 1 98 ? 15.284 -0.557 -15.373 1.00 86.06 98 VAL A N 1
ATOM 805 C CA . VAL A 1 98 ? 15.439 -1.339 -14.133 1.00 86.06 98 VAL A CA 1
ATOM 806 C C . VAL A 1 98 ? 15.551 -0.425 -12.908 1.00 86.06 98 VAL A C 1
ATOM 808 O O . VAL A 1 98 ? 14.884 -0.668 -11.902 1.00 86.06 98 VAL A O 1
ATOM 811 N N . ASP A 1 99 ? 16.317 0.660 -13.016 1.00 86.62 99 ASP A N 1
ATOM 812 C CA . ASP A 1 99 ? 16.528 1.607 -11.919 1.00 86.62 99 ASP A CA 1
ATOM 813 C C . ASP A 1 99 ? 15.236 2.329 -11.516 1.00 86.62 99 ASP A C 1
ATOM 815 O O . ASP A 1 99 ? 14.941 2.464 -10.325 1.00 86.62 99 ASP A O 1
ATOM 819 N N . GLU A 1 100 ? 14.412 2.726 -12.490 1.00 86.81 100 GLU A N 1
ATOM 820 C CA . GLU A 1 100 ? 13.092 3.310 -12.226 1.00 86.81 100 GLU A CA 1
ATOM 821 C C . GLU A 1 100 ? 12.188 2.323 -11.495 1.00 86.81 100 GLU A C 1
ATOM 823 O O . GLU A 1 100 ? 11.584 2.678 -10.483 1.00 86.81 100 GLU A O 1
ATOM 828 N N . LYS A 1 101 ? 12.138 1.065 -11.944 1.00 86.88 101 LYS A N 1
ATOM 829 C CA . LYS A 1 101 ? 11.309 0.046 -11.295 1.00 86.88 101 LYS A CA 1
ATOM 830 C C . LYS A 1 101 ? 11.768 -0.224 -9.860 1.00 86.88 101 LYS A C 1
ATOM 832 O O . LYS A 1 101 ? 10.937 -0.331 -8.959 1.00 86.88 101 LYS A O 1
ATOM 837 N N . ILE A 1 102 ? 13.078 -0.292 -9.610 1.00 88.12 102 ILE A N 1
ATOM 838 C CA . ILE A 1 102 ? 13.629 -0.473 -8.257 1.00 88.12 102 ILE A CA 1
ATOM 839 C C . ILE A 1 102 ? 13.259 0.709 -7.357 1.00 88.12 102 ILE A C 1
ATOM 841 O O . ILE A 1 102 ? 12.853 0.492 -6.208 1.00 88.12 102 ILE A O 1
ATOM 845 N N . ARG A 1 103 ? 13.378 1.940 -7.871 1.00 88.50 103 ARG A N 1
ATOM 846 C CA . ARG A 1 103 ? 13.006 3.169 -7.160 1.00 88.50 103 ARG A CA 1
ATOM 847 C C . ARG A 1 103 ? 11.515 3.187 -6.831 1.00 88.50 103 ARG A C 1
ATOM 849 O O . ARG A 1 103 ? 11.157 3.460 -5.691 1.00 88.50 103 ARG A O 1
ATOM 856 N N . MET A 1 104 ? 10.662 2.836 -7.791 1.00 88.94 104 MET A N 1
ATOM 857 C CA . MET A 1 104 ? 9.212 2.777 -7.606 1.00 88.94 104 MET A CA 1
ATOM 858 C C . MET A 1 104 ? 8.792 1.703 -6.601 1.00 88.94 104 MET A C 1
ATOM 860 O O . MET A 1 104 ? 7.954 1.956 -5.740 1.00 88.94 104 MET A O 1
ATOM 864 N N . ALA A 1 105 ? 9.398 0.515 -6.660 1.00 90.06 105 ALA A N 1
ATOM 865 C CA . ALA A 1 105 ? 9.140 -0.545 -5.688 1.00 90.06 105 ALA A CA 1
ATOM 866 C C . ALA A 1 105 ? 9.559 -0.119 -4.274 1.00 90.06 105 ALA A C 1
ATOM 868 O O . ALA A 1 105 ? 8.876 -0.422 -3.299 1.00 90.06 105 ALA A O 1
ATOM 869 N N . GLU A 1 106 ? 10.669 0.611 -4.152 1.00 90.25 106 GLU A N 1
ATOM 870 C CA . GLU A 1 106 ? 11.106 1.175 -2.877 1.00 90.25 106 GLU A CA 1
ATOM 871 C C . GLU A 1 106 ? 10.144 2.251 -2.358 1.00 90.25 106 GLU A C 1
ATOM 873 O O . GLU A 1 106 ? 9.813 2.245 -1.174 1.00 90.25 106 GLU A O 1
ATOM 878 N N . GLY A 1 107 ? 9.664 3.143 -3.225 1.00 88.44 107 GLY A N 1
ATOM 879 C CA . GLY A 1 107 ? 8.703 4.175 -2.847 1.00 88.44 107 GLY A CA 1
ATOM 880 C C . GLY A 1 107 ? 7.355 3.607 -2.409 1.00 88.44 107 GLY A C 1
ATOM 881 O O . GLY A 1 107 ? 6.838 4.004 -1.369 1.00 88.44 107 GLY A O 1
ATOM 882 N N . SER A 1 108 ? 6.849 2.580 -3.100 1.00 89.62 108 SER A N 1
ATOM 883 C CA . SER A 1 108 ? 5.669 1.825 -2.658 1.00 89.62 108 SER A CA 1
ATOM 884 C C . SER A 1 108 ? 5.826 1.275 -1.238 1.00 89.62 108 SER A C 1
ATOM 886 O O . SER A 1 108 ? 4.914 1.394 -0.428 1.00 89.62 108 SER A O 1
ATOM 888 N N . MET A 1 109 ? 6.994 0.724 -0.898 1.00 89.44 109 MET A N 1
ATOM 889 C CA . MET A 1 109 ? 7.253 0.242 0.463 1.00 89.44 109 MET A CA 1
ATOM 890 C C . MET A 1 109 ? 7.320 1.385 1.480 1.00 89.44 109 MET A C 1
ATOM 892 O O . MET A 1 109 ? 6.807 1.249 2.587 1.00 89.44 109 MET A O 1
ATOM 896 N N . ARG A 1 110 ? 7.937 2.514 1.114 1.00 88.06 110 ARG A N 1
ATOM 897 C CA . ARG A 1 110 ? 8.038 3.700 1.979 1.00 88.06 110 ARG A CA 1
ATOM 898 C C . ARG A 1 110 ? 6.687 4.346 2.267 1.00 88.06 110 ARG A C 1
ATOM 900 O O . ARG A 1 110 ? 6.550 4.934 3.329 1.00 88.06 110 ARG A O 1
ATOM 907 N N . LEU A 1 111 ? 5.721 4.205 1.363 1.00 87.44 111 LEU A N 1
ATOM 908 C CA . LEU A 1 111 ? 4.340 4.620 1.583 1.00 87.44 111 LEU A CA 1
ATOM 909 C C . LEU A 1 111 ? 3.591 3.627 2.484 1.00 87.44 111 LEU A C 1
ATOM 911 O O . LEU A 1 111 ? 3.007 4.015 3.489 1.00 87.44 111 LEU A O 1
ATOM 915 N N . VAL A 1 112 ? 3.603 2.336 2.147 1.00 87.94 112 VAL A N 1
ATOM 916 C CA . VAL A 1 112 ? 2.708 1.357 2.791 1.00 87.94 112 VAL A CA 1
ATOM 917 C C . VAL A 1 112 ? 3.169 0.957 4.193 1.00 87.94 112 VAL A C 1
ATOM 919 O O . VAL A 1 112 ? 2.333 0.715 5.064 1.00 87.94 112 VAL A O 1
ATOM 922 N N . VAL A 1 113 ? 4.481 0.905 4.449 1.00 87.06 113 VAL A N 1
ATOM 923 C CA . VAL A 1 113 ? 5.007 0.493 5.761 1.00 87.06 113 VAL A CA 1
ATOM 924 C C . VAL A 1 113 ? 4.545 1.435 6.882 1.00 87.06 113 VAL A C 1
ATOM 926 O O . VAL A 1 113 ? 3.976 0.925 7.845 1.00 87.06 113 VAL A O 1
ATOM 929 N N . PRO A 1 114 ? 4.700 2.772 6.787 1.00 84.50 114 PRO A N 1
ATOM 930 C CA . PRO A 1 114 ? 4.161 3.690 7.792 1.00 84.50 114 PRO A CA 1
ATOM 931 C C . PRO A 1 114 ? 2.645 3.580 7.951 1.00 84.50 114 PRO A C 1
ATOM 933 O O . PRO A 1 114 ? 2.165 3.515 9.078 1.00 84.50 114 PRO A O 1
ATOM 936 N N . LEU A 1 115 ? 1.901 3.481 6.841 1.00 84.75 115 LEU A N 1
ATOM 937 C CA . LEU A 1 115 ? 0.440 3.353 6.873 1.00 84.75 115 LEU A CA 1
ATOM 938 C C . LEU A 1 115 ? -0.030 2.080 7.589 1.00 84.75 115 LEU A C 1
ATOM 940 O O . LEU A 1 115 ? -1.071 2.112 8.237 1.00 84.75 115 LEU A O 1
ATOM 944 N N . SER A 1 116 ? 0.740 0.991 7.501 1.00 81.06 116 SER A N 1
ATOM 945 C CA . SER A 1 116 ? 0.435 -0.288 8.163 1.00 81.06 116 SER A CA 1
ATOM 946 C C . SER A 1 116 ? 0.941 -0.331 9.613 1.00 81.06 116 SER A C 1
ATOM 948 O O . SER A 1 116 ? 0.346 -0.978 10.473 1.00 81.06 116 SER A O 1
ATOM 950 N N . ALA A 1 117 ? 2.045 0.361 9.909 1.00 76.06 117 ALA A N 1
ATOM 951 C CA . ALA A 1 117 ? 2.694 0.349 11.221 1.00 76.06 117 ALA A CA 1
ATOM 952 C C . ALA A 1 117 ? 2.052 1.298 12.247 1.00 76.06 117 ALA A C 1
ATOM 954 O O . ALA A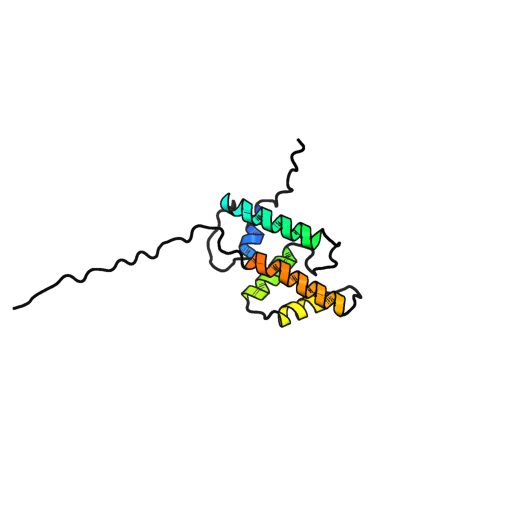 1 117 ? 2.325 1.168 13.440 1.00 76.06 117 ALA A O 1
ATOM 955 N N . MET A 1 118 ? 1.227 2.255 11.812 1.00 65.88 118 MET A N 1
ATOM 956 C CA . MET A 1 118 ? 0.626 3.278 12.675 1.00 65.88 118 MET A CA 1
ATOM 957 C C . MET A 1 118 ? -0.511 2.692 13.539 1.00 65.88 118 MET A C 1
ATOM 959 O O . MET A 1 118 ? -1.687 2.912 13.282 1.00 65.88 118 MET A O 1
ATOM 963 N N . ILE A 1 119 ? -0.138 1.905 14.556 1.00 54.41 119 ILE A N 1
ATOM 964 C CA . ILE A 1 119 ? -1.023 1.142 15.462 1.00 54.41 119 ILE A CA 1
ATOM 965 C C . ILE A 1 119 ? -1.280 1.868 16.804 1.00 54.41 119 ILE A C 1
ATOM 967 O O . ILE A 1 119 ? -1.981 1.348 17.660 1.00 54.41 119 ILE A O 1
ATOM 971 N N . ASP A 1 120 ? -0.786 3.093 17.000 1.00 50.50 120 ASP A N 1
ATOM 972 C CA . ASP A 1 120 ? -0.904 3.810 18.289 1.00 50.50 120 ASP A CA 1
ATOM 973 C C . ASP A 1 120 ? -1.869 5.014 18.262 1.00 50.50 120 ASP A C 1
ATOM 975 O O . ASP A 1 120 ? -1.689 6.001 18.974 1.00 50.50 120 ASP A O 1
ATOM 979 N N . ILE A 1 121 ? -2.930 4.953 17.450 1.00 47.91 12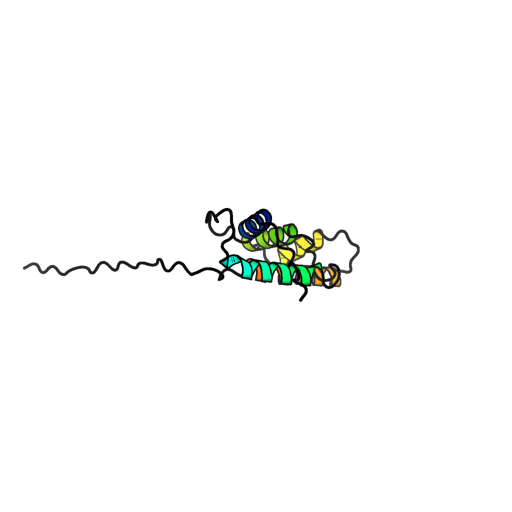1 ILE A N 1
ATOM 980 C CA . ILE A 1 121 ? -4.027 5.938 17.484 1.00 47.91 121 ILE A CA 1
ATOM 981 C C . ILE A 1 121 ? -5.251 5.272 18.122 1.00 47.91 121 ILE A C 1
ATOM 983 O O . ILE A 1 121 ? -6.203 4.878 17.461 1.00 47.91 121 ILE A O 1
ATOM 987 N N . GLY A 1 122 ? -5.183 5.075 19.434 1.00 45.69 122 GLY A N 1
ATOM 988 C CA . GLY A 1 122 ? -6.274 4.536 20.242 1.00 45.69 122 GLY A CA 1
ATOM 989 C C . GLY A 1 122 ? -5.772 4.225 21.643 1.00 45.69 122 GLY A C 1
ATOM 990 O O . GLY A 1 122 ? -4.667 3.710 21.803 1.00 45.69 122 GLY A O 1
ATOM 991 N N . ARG A 1 123 ? -6.541 4.574 22.685 1.00 42.16 123 ARG A N 1
ATOM 992 C CA . ARG A 1 123 ? -6.140 4.293 24.072 1.00 42.16 123 ARG A CA 1
ATOM 993 C C . ARG A 1 123 ? -5.804 2.810 24.201 1.00 42.16 123 ARG A C 1
ATOM 995 O O . ARG A 1 123 ? -6.683 1.969 24.027 1.00 42.16 123 ARG A O 1
ATOM 1002 N N . PHE A 1 124 ? -4.557 2.514 24.568 1.00 40.50 124 PHE A N 1
ATOM 1003 C CA . PHE A 1 124 ? -4.157 1.214 25.093 1.00 40.50 124 PHE A CA 1
ATOM 1004 C C . PHE A 1 124 ? -5.209 0.827 26.136 1.00 40.50 124 PHE A C 1
ATOM 1006 O O . PHE A 1 124 ? -5.329 1.493 27.170 1.00 40.50 124 PHE A O 1
ATOM 1013 N N . LEU A 1 125 ? -6.041 -0.177 25.845 1.00 44.34 125 LEU A N 1
ATOM 1014 C CA . LEU A 1 125 ? -6.962 -0.720 26.832 1.00 44.34 125 LEU A CA 1
ATOM 1015 C C . LEU A 1 125 ? -6.087 -1.330 27.921 1.00 44.34 125 LEU A C 1
ATOM 1017 O O . LEU A 1 125 ? -5.635 -2.469 27.827 1.00 44.34 125 LEU A O 1
ATOM 1021 N N . ALA A 1 126 ? -5.807 -0.529 28.946 1.00 43.91 126 ALA A N 1
ATOM 1022 C CA . ALA A 1 126 ? -5.236 -0.958 30.202 1.00 43.91 126 ALA A CA 1
ATOM 1023 C C . ALA A 1 126 ? -6.255 -1.881 30.882 1.00 43.91 126 ALA A C 1
ATOM 1025 O O . ALA A 1 126 ? -6.990 -1.487 31.780 1.00 43.91 126 ALA A O 1
ATOM 1026 N N . ALA A 1 127 ? -6.327 -3.119 30.410 1.00 45.62 127 ALA A N 1
ATOM 1027 C CA . ALA A 1 127 ? -7.090 -4.194 31.017 1.00 45.62 127 ALA A CA 1
ATOM 1028 C C . ALA A 1 127 ? -6.156 -5.365 31.335 1.00 45.62 127 ALA A C 1
ATOM 1030 O O . ALA A 1 127 ? -6.496 -6.523 31.133 1.00 45.62 127 ALA A O 1
ATOM 1031 N N . ILE A 1 128 ? -4.974 -5.068 31.883 1.00 48.81 128 ILE A N 1
ATOM 1032 C CA . ILE A 1 128 ? -4.296 -6.030 32.751 1.00 48.81 128 ILE A CA 1
ATOM 1033 C C . ILE A 1 128 ? -4.710 -5.687 34.183 1.00 48.81 128 ILE A C 1
ATOM 1035 O O . ILE A 1 128 ? -3.988 -5.031 34.929 1.00 48.81 128 ILE A O 1
ATOM 1039 N N . SER A 1 129 ? -5.917 -6.109 34.568 1.00 48.72 129 SER A N 1
ATOM 1040 C CA . SER A 1 129 ? -6.263 -6.213 35.984 1.00 48.72 129 SER A CA 1
ATOM 1041 C C . SER A 1 129 ? -5.537 -7.440 36.529 1.00 48.72 129 SER A C 1
ATOM 1043 O O . SER A 1 129 ? -6.046 -8.558 36.478 1.00 48.72 129 SER A O 1
ATOM 1045 N N . ILE A 1 130 ? -4.304 -7.249 37.004 1.00 51.75 130 ILE A N 1
ATOM 1046 C CA . ILE A 1 130 ? -3.630 -8.250 37.830 1.00 51.75 130 ILE A CA 1
ATOM 1047 C C . ILE A 1 130 ? -4.363 -8.251 39.172 1.00 51.75 130 ILE A C 1
ATOM 1049 O O . ILE A 1 130 ? -4.013 -7.512 40.093 1.00 51.75 130 ILE A O 1
ATOM 1053 N N . GLN A 1 131 ? -5.416 -9.058 39.292 1.00 48.16 131 GLN A N 1
ATOM 1054 C CA . GLN A 1 131 ? -5.926 -9.437 40.602 1.00 48.16 131 GLN A CA 1
ATOM 1055 C C . GLN A 1 131 ? -4.907 -10.384 41.237 1.00 48.16 131 GLN A C 1
ATOM 1057 O O . GLN A 1 131 ? -5.009 -11.604 41.144 1.00 48.16 131 GLN A O 1
ATOM 1062 N N . THR A 1 132 ? -3.891 -9.811 41.880 1.00 48.44 132 THR A N 1
ATOM 1063 C CA . THR A 1 132 ? -3.049 -10.543 42.823 1.00 48.44 132 THR A CA 1
ATOM 1064 C C . THR A 1 132 ? -3.925 -10.905 44.015 1.00 48.44 132 THR A C 1
ATOM 1066 O O . THR A 1 132 ? -4.092 -10.120 44.950 1.00 48.44 132 THR A O 1
ATOM 1069 N N . THR A 1 133 ? -4.518 -12.096 43.989 1.00 49.50 133 THR A N 1
ATOM 1070 C CA . THR A 1 133 ? -5.114 -12.712 45.173 1.00 49.50 133 THR A CA 1
ATOM 1071 C C . THR A 1 133 ? -4.024 -12.863 46.229 1.00 49.50 133 THR A C 1
ATOM 1073 O O . THR A 1 133 ? -3.157 -13.731 46.135 1.00 49.50 133 THR A O 1
ATOM 1076 N N . ARG A 1 134 ? -4.050 -11.980 47.235 1.00 49.72 134 ARG A N 1
ATOM 1077 C CA . ARG A 1 134 ? -3.289 -12.125 48.477 1.00 49.72 134 ARG A CA 1
ATOM 1078 C C . ARG A 1 134 ? -3.694 -13.449 49.127 1.00 49.72 134 ARG A C 1
ATOM 1080 O O . ARG A 1 134 ? -4.798 -13.566 49.649 1.00 49.72 134 ARG A O 1
ATOM 1087 N N . GLY A 1 135 ? -2.799 -14.433 49.089 1.00 52.31 135 GLY A N 1
ATOM 1088 C CA . GLY A 1 135 ? -2.902 -15.647 49.890 1.00 52.31 135 GLY A CA 1
ATOM 1089 C C . GLY A 1 135 ? -2.825 -15.290 51.370 1.00 52.31 135 GLY A C 1
ATOM 1090 O O . GLY A 1 135 ? -1.759 -14.965 51.889 1.00 52.31 135 GLY A O 1
ATOM 1091 N N . THR A 1 136 ? -3.979 -15.301 52.027 1.00 52.62 136 THR A N 1
ATOM 1092 C CA . THR A 1 136 ? -4.138 -15.126 53.468 1.00 52.62 136 THR A CA 1
ATOM 1093 C C . THR A 1 136 ? -3.553 -16.317 54.226 1.00 52.62 136 THR A C 1
ATOM 1095 O O . THR A 1 136 ? -3.858 -17.475 53.955 1.00 52.62 136 THR A O 1
ATOM 1098 N N . THR A 1 137 ? -2.738 -15.985 55.220 1.00 61.78 137 THR A N 1
ATOM 1099 C CA . THR A 1 137 ? -2.164 -16.815 56.278 1.00 61.78 137 THR A CA 1
ATOM 1100 C C . THR A 1 137 ? -3.155 -17.819 56.882 1.00 61.78 137 THR A C 1
ATOM 1102 O O . THR A 1 137 ? -4.231 -17.431 57.338 1.00 61.78 137 THR A O 1
ATOM 1105 N N . ARG A 1 138 ? -2.747 -19.086 57.038 1.00 50.16 138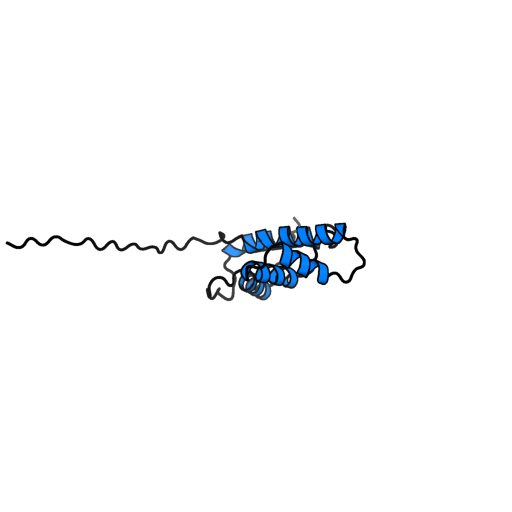 ARG A N 1
ATOM 1106 C CA . ARG A 1 138 ? -3.280 -19.973 58.086 1.00 50.16 138 ARG A CA 1
ATOM 1107 C C . ARG A 1 138 ? -2.144 -20.678 58.823 1.00 50.16 138 ARG A C 1
ATOM 1109 O O . ARG A 1 138 ? -1.445 -21.508 58.256 1.00 50.16 138 ARG A O 1
ATOM 1116 N N . LYS A 1 139 ? -2.000 -20.320 60.103 1.00 53.88 139 LYS A N 1
ATOM 1117 C CA . LYS A 1 139 ? -1.362 -21.132 61.147 1.00 53.88 139 LYS A CA 1
ATOM 1118 C C . LYS A 1 139 ? -2.216 -22.377 61.404 1.00 53.88 139 LYS A C 1
ATOM 1120 O O . LYS A 1 139 ? -3.432 -22.232 61.500 1.00 53.88 139 LYS A O 1
ATOM 1125 N N . LEU A 1 140 ? -1.584 -23.527 61.622 1.00 49.25 140 LEU A N 1
ATOM 1126 C CA . LEU A 1 140 ? -2.119 -24.667 62.379 1.00 49.25 140 LEU A CA 1
ATOM 1127 C C . LEU A 1 140 ? -0.938 -25.223 63.200 1.00 49.25 140 LEU A C 1
ATOM 1129 O O . LEU A 1 140 ? 0.086 -25.540 62.604 1.00 49.25 140 LEU A O 1
ATOM 1133 N N . VAL A 1 141 ? -0.920 -24.880 64.496 1.00 58.81 141 VAL A N 1
ATOM 1134 C CA . VAL A 1 141 ? -1.043 -25.770 65.680 1.00 58.81 141 VAL A CA 1
ATOM 1135 C C . VAL A 1 141 ? 0.220 -26.584 65.915 1.00 58.81 141 VAL A C 1
ATOM 1137 O O . VAL A 1 141 ? 0.455 -27.547 65.162 1.00 58.81 141 VAL A O 1
#

pLDDT: mean 72.19, std 16.09, range [35.59, 90.38]

Organism: NCBI:txid147567

Foldseek 3Di:
DDPPPPPQDPLQVVVVLCCLLCVVDPPPQDSGHPPLCVVLSVVLSVLCCCCCVPPVLQQALDNDSVLLSVLSVCVVVVNDLVNQLVVSLVVDPDPDDPVSSSRHSVSSCVSNVCSNVPPPSDPPPPPPPPPPPPDDDDDDD

Sequence (141 aa):
MDTDAAEQVPDNLQTDIVNSLWQRNKVTLSQTPPQEWEAYFHYYHKECKTWIGYGHGEYAFVRIHEDITDIAKKLDNGDTKAQIKDSLLRKDTQNRTVDEKIRMAEGSMRLVVPLSAMIDIGRFLAAISIQTTRGTTRKLV

Radius of gyration: 21.66 Å; Cα contacts (8 Å, |Δi|>4): 86; chains: 1; bounding box: 36×58×86 Å

Solvent-accessible surface area (backbone atoms only — not comparable to full-atom values): 8820 Å² total; per-residue (Å²): 138,82,78,78,73,70,82,68,73,55,61,72,57,48,53,50,49,51,58,47,50,51,70,85,55,95,68,82,70,62,90,61,78,55,78,75,47,52,65,53,52,53,49,51,49,52,51,48,46,48,46,38,60,50,64,78,40,68,44,18,80,42,82,52,70,64,49,44,37,54,53,33,43,39,52,76,72,63,51,49,72,66,60,51,36,56,56,49,57,71,67,58,87,64,97,67,54,70,70,55,47,53,47,11,36,49,36,36,48,67,53,35,51,59,71,52,64,69,78,80,79,63,84,78,78,87,72,82,77,78,78,76,78,77,82,77,87,78,89,80,135